Protein AF-A0A7S9REY4-F1 (afdb_monomer_lite)

Secondary structure (DSSP, 8-state):
---HHHHHHHHHHHHHHHHHHHHHHHHHHHHHHHHHTTTT--TTEEEEEEEE-TTSPEEEEEEESS---HHHHHHHHHHHHHHHHH-GGG-SSS---EEEEEEE--SS-GGGSS--SEEEEE-PPP-

Organism: NCBI:txid199

Foldseek 3Di:
DDDPPVVVVVVVVVVVVVVVVVVVVVVLQLVLLCVLCVVPPDPQWQFWFWAADPVLEIEIETEGQDPDDVVNVVSVVSSVVSSCVSCVVSVPDVDHHYDYHYDYDPPPDPVPPDDTPDTSDGDDDDD

Structure (mmCIF, N/CA/C/O backbone):
data_AF-A0A7S9REY4-F1
#
_entry.id   AF-A0A7S9REY4-F1
#
loop_
_atom_site.group_PDB
_atom_site.id
_atom_site.type_symbol
_atom_site.label_atom_id
_atom_site.label_alt_id
_atom_site.label_comp_id
_atom_site.label_asym_id
_atom_site.la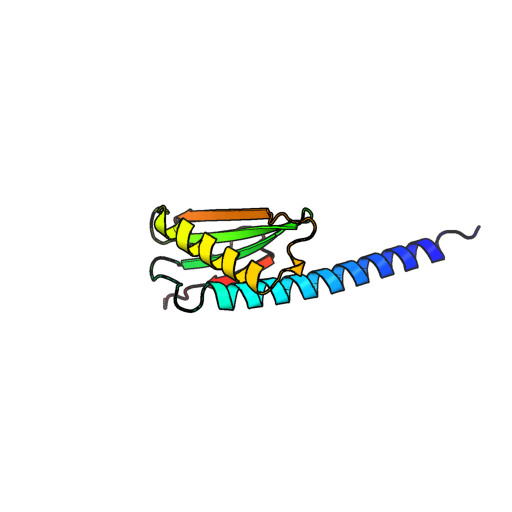bel_entity_id
_atom_site.label_seq_id
_atom_site.pdbx_PDB_ins_code
_atom_site.Cartn_x
_atom_site.Cartn_y
_atom_site.Cartn_z
_atom_site.occupancy
_atom_site.B_iso_or_equiv
_atom_site.auth_seq_id
_atom_site.auth_comp_id
_atom_site.auth_asym_id
_atom_site.auth_atom_id
_atom_site.pdbx_PDB_model_num
ATOM 1 N N . MET A 1 1 ? -7.442 2.499 -52.974 1.00 42.94 1 MET A N 1
ATOM 2 C CA . MET A 1 1 ? -8.185 2.451 -51.697 1.00 42.94 1 MET A CA 1
ATOM 3 C C . MET A 1 1 ? -7.728 1.214 -50.920 1.00 42.94 1 MET A C 1
ATOM 5 O O . MET A 1 1 ? -8.351 0.175 -51.022 1.00 42.94 1 MET A O 1
ATOM 9 N N . ILE A 1 2 ? -6.578 1.281 -50.237 1.00 47.03 2 ILE A N 1
ATOM 10 C CA . ILE A 1 2 ? -6.037 0.191 -49.401 1.00 47.03 2 ILE A CA 1
ATOM 11 C C . ILE A 1 2 ? -5.300 0.876 -48.248 1.00 47.03 2 ILE A C 1
ATOM 13 O O . ILE A 1 2 ? -4.222 1.415 -48.466 1.00 47.03 2 ILE A O 1
ATOM 17 N N . LYS A 1 3 ? -5.909 0.954 -47.060 1.00 44.69 3 LYS A N 1
ATOM 18 C CA . LYS A 1 3 ? -5.227 1.411 -45.827 1.00 44.69 3 LYS A CA 1
ATOM 19 C C . LYS A 1 3 ? -5.882 0.954 -44.512 1.00 44.69 3 LYS A C 1
ATOM 21 O O . LYS A 1 3 ? -5.252 1.082 -43.474 1.00 44.69 3 LYS A O 1
ATOM 26 N N . MET A 1 4 ? -7.090 0.378 -44.526 1.00 46.50 4 MET A N 1
ATOM 27 C CA . MET A 1 4 ? -7.780 -0.023 -43.284 1.00 46.50 4 MET A CA 1
ATOM 28 C C . MET A 1 4 ? -7.348 -1.383 -42.711 1.00 46.50 4 MET A C 1
ATOM 30 O O . MET A 1 4 ? -7.294 -1.525 -41.497 1.00 46.50 4 MET A O 1
ATOM 34 N N . VAL A 1 5 ? -6.992 -2.369 -43.543 1.00 53.56 5 VAL A N 1
ATOM 35 C CA . VAL A 1 5 ? -6.735 -3.746 -43.063 1.00 53.56 5 VAL A CA 1
ATOM 36 C C . VAL A 1 5 ? -5.452 -3.848 -42.224 1.00 53.56 5 VAL A C 1
ATOM 38 O O . VAL A 1 5 ? -5.435 -4.550 -41.220 1.00 53.56 5 VAL A O 1
ATOM 41 N N . GLY A 1 6 ? -4.399 -3.103 -42.582 1.00 52.38 6 GLY A N 1
ATOM 42 C CA . GLY A 1 6 ? -3.130 -3.101 -41.839 1.00 52.38 6 GLY A CA 1
ATOM 43 C C . GLY A 1 6 ? -3.162 -2.321 -40.520 1.00 52.38 6 GLY A C 1
ATOM 44 O O . GLY A 1 6 ? -2.371 -2.599 -39.625 1.00 52.38 6 GLY A O 1
ATOM 45 N N . LEU A 1 7 ? -4.078 -1.355 -40.378 1.00 55.84 7 LEU A N 1
ATOM 46 C CA . LEU A 1 7 ? -4.200 -0.564 -39.150 1.00 55.84 7 LEU A CA 1
ATOM 47 C C . LEU A 1 7 ? -4.885 -1.372 -38.037 1.00 55.84 7 LEU A C 1
ATOM 49 O O . LEU A 1 7 ? -4.453 -1.328 -36.889 1.00 55.84 7 LEU A O 1
ATOM 53 N N . ILE A 1 8 ? -5.913 -2.148 -38.404 1.00 60.78 8 ILE A N 1
ATOM 54 C CA . ILE A 1 8 ? -6.680 -2.989 -37.476 1.00 60.78 8 ILE A CA 1
ATOM 55 C C . ILE A 1 8 ? -5.804 -4.121 -36.930 1.00 60.78 8 ILE A C 1
ATOM 57 O O . ILE A 1 8 ? -5.811 -4.364 -35.728 1.00 60.78 8 ILE A O 1
ATOM 61 N N . SER A 1 9 ? -5.009 -4.786 -37.774 1.00 59.47 9 SER A N 1
ATOM 62 C CA . SER A 1 9 ? -4.106 -5.857 -37.331 1.00 59.47 9 SER A CA 1
ATOM 63 C C . SER A 1 9 ? -2.976 -5.344 -36.435 1.00 59.47 9 SER A C 1
ATOM 65 O O . SER A 1 9 ? -2.643 -5.999 -35.449 1.00 59.47 9 SER A O 1
ATOM 67 N N . PHE A 1 10 ? -2.431 -4.158 -36.723 1.00 56.50 10 PHE A N 1
ATOM 68 C CA . PHE A 1 10 ? -1.433 -3.521 -35.865 1.00 56.50 10 PHE A CA 1
ATOM 69 C C . PHE A 1 10 ? -2.025 -3.110 -34.512 1.00 56.50 10 PHE A C 1
ATOM 71 O O . PHE A 1 10 ? -1.442 -3.430 -33.482 1.00 56.50 10 PHE A O 1
ATOM 78 N N . GLN A 1 11 ? -3.205 -2.480 -34.488 1.00 52.66 11 GLN A N 1
ATOM 79 C CA . GLN A 1 11 ? -3.896 -2.165 -33.232 1.00 52.66 11 GLN A CA 1
ATOM 80 C C . GLN A 1 11 ? -4.190 -3.424 -32.416 1.00 52.66 11 GLN A C 1
ATOM 82 O O . GLN A 1 11 ? -3.878 -3.458 -31.234 1.00 52.66 11 GLN A O 1
ATOM 87 N N . HIS A 1 12 ? -4.709 -4.480 -33.044 1.00 53.19 12 HIS A N 1
ATOM 88 C CA . HIS A 1 12 ? -5.018 -5.733 -32.355 1.00 53.19 12 HIS A CA 1
ATOM 89 C C . HIS A 1 12 ? -3.759 -6.416 -31.792 1.00 53.19 12 HIS A C 1
ATOM 91 O O . HIS A 1 12 ? -3.786 -6.963 -30.692 1.00 53.19 12 HIS A O 1
ATOM 97 N N . PHE A 1 13 ? -2.634 -6.350 -32.510 1.00 56.75 13 PHE A N 1
ATOM 98 C CA . PHE A 1 13 ? -1.338 -6.835 -32.032 1.00 56.75 13 PHE A CA 1
ATOM 99 C C . PHE A 1 13 ? -0.820 -6.024 -30.835 1.00 56.75 13 PHE A C 1
ATOM 101 O O . PHE A 1 13 ? -0.413 -6.612 -29.837 1.00 56.75 13 PHE A O 1
ATOM 108 N N . GLN A 1 14 ? -0.902 -4.691 -30.895 1.00 51.88 14 GLN A N 1
ATOM 109 C CA . GLN A 1 14 ? -0.545 -3.804 -29.780 1.00 51.88 14 GLN A CA 1
ATOM 110 C C . GLN A 1 14 ? -1.427 -4.063 -28.549 1.00 51.88 14 GLN A C 1
ATOM 112 O O . GLN A 1 14 ? -0.918 -4.136 -27.434 1.00 51.88 14 GLN A O 1
ATOM 117 N N . THR A 1 15 ? -2.733 -4.278 -28.739 1.00 57.78 15 THR A N 1
ATOM 118 C CA . THR A 1 15 ? -3.655 -4.646 -27.656 1.00 57.78 15 THR A CA 1
ATOM 119 C C . THR A 1 15 ? -3.288 -5.995 -27.040 1.00 57.78 15 THR A C 1
ATOM 121 O O . THR A 1 15 ? -3.221 -6.102 -25.822 1.00 57.78 15 THR A O 1
ATOM 124 N N . ASN A 1 16 ? -2.998 -7.015 -27.851 1.00 47.59 16 ASN A N 1
ATOM 125 C CA . ASN A 1 16 ? -2.620 -8.335 -27.342 1.00 47.59 16 ASN A CA 1
ATOM 126 C C . ASN A 1 16 ? -1.272 -8.324 -26.606 1.00 47.59 16 ASN A C 1
ATOM 128 O O . ASN A 1 16 ? -1.141 -8.989 -25.581 1.00 47.59 16 ASN A O 1
ATOM 132 N N . LEU A 1 17 ? -0.292 -7.550 -27.087 1.00 53.47 17 LEU A N 1
ATOM 133 C CA . LEU A 1 17 ? 0.971 -7.332 -26.377 1.00 53.47 17 LEU A CA 1
ATOM 134 C C . LEU A 1 17 ? 0.750 -6.626 -25.038 1.00 53.47 17 LEU A C 1
ATOM 136 O O . LEU A 1 17 ? 1.283 -7.081 -24.030 1.00 53.47 17 LEU A O 1
ATOM 140 N N . LYS A 1 18 ? -0.074 -5.571 -25.016 1.00 57.44 18 LYS A N 1
ATOM 141 C CA . LYS A 1 18 ? -0.434 -4.853 -23.788 1.00 57.44 1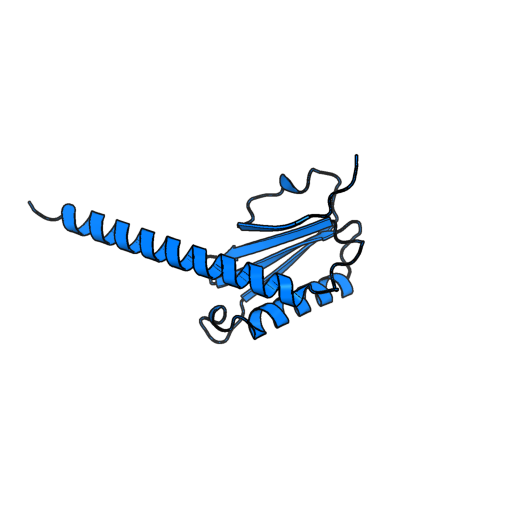8 LYS A CA 1
ATOM 142 C C . LYS A 1 18 ? -1.099 -5.789 -22.774 1.00 57.44 18 LYS A C 1
ATOM 144 O O . LYS A 1 18 ? -0.634 -5.877 -21.648 1.00 57.44 18 LYS A O 1
ATOM 149 N N . VAL A 1 19 ? -2.086 -6.581 -23.198 1.00 56.84 19 VAL A N 1
ATOM 150 C CA . VAL A 1 19 ? -2.774 -7.562 -22.335 1.00 56.84 19 VAL A CA 1
ATOM 151 C C . VAL A 1 19 ? -1.824 -8.650 -21.821 1.00 56.84 19 VAL A C 1
ATOM 153 O O . VAL A 1 19 ? -1.949 -9.096 -20.683 1.00 56.84 19 VAL A O 1
ATOM 156 N N . HIS A 1 20 ? -0.880 -9.117 -22.642 1.00 54.75 20 HIS A N 1
ATOM 157 C CA . HIS A 1 20 ? 0.097 -10.119 -22.212 1.00 54.75 20 HIS A CA 1
ATOM 158 C C . HIS A 1 20 ? 1.090 -9.550 -21.189 1.00 54.75 20 HIS A C 1
ATOM 160 O O . HIS A 1 20 ? 1.383 -10.208 -20.194 1.00 54.75 20 HIS A O 1
ATOM 166 N N . TYR A 1 21 ? 1.553 -8.318 -21.407 1.00 58.28 21 TYR A N 1
ATOM 167 C CA . TYR A 1 21 ? 2.435 -7.599 -20.490 1.00 58.28 21 TYR A CA 1
ATOM 168 C C . TYR A 1 21 ? 1.737 -7.283 -19.157 1.00 58.28 21 TYR A C 1
ATOM 170 O O . TYR A 1 21 ? 2.286 -7.560 -18.096 1.00 58.28 21 TYR A O 1
ATOM 178 N N . GLU A 1 22 ? 0.486 -6.815 -19.198 1.00 59.06 22 GLU A N 1
ATOM 179 C CA . GLU A 1 22 ? -0.350 -6.567 -18.013 1.00 59.06 22 GLU A CA 1
ATOM 180 C C . GLU A 1 22 ? -0.630 -7.845 -17.205 1.00 59.06 22 GLU A C 1
ATOM 182 O O . GLU A 1 22 ? -0.649 -7.826 -15.977 1.00 59.06 22 GLU A O 1
ATOM 187 N N . LYS A 1 23 ? -0.809 -8.995 -17.866 1.00 58.62 23 LYS A N 1
ATOM 188 C CA . LYS A 1 23 ? -0.932 -10.274 -17.149 1.00 58.62 23 LYS A CA 1
ATOM 189 C C . LYS A 1 23 ? 0.367 -10.680 -16.457 1.00 58.62 23 LYS A C 1
ATOM 191 O O . LYS A 1 23 ? 0.309 -11.292 -15.396 1.00 58.62 23 LYS A O 1
ATOM 196 N N . ASN A 1 24 ? 1.514 -10.350 -17.044 1.00 73.50 24 ASN A N 1
ATOM 197 C CA . ASN A 1 24 ? 2.818 -10.671 -16.475 1.00 73.50 24 ASN A CA 1
ATOM 198 C C . ASN A 1 24 ? 3.127 -9.776 -15.261 1.00 73.50 24 ASN A C 1
ATOM 200 O O . ASN A 1 24 ? 3.436 -10.289 -14.187 1.00 73.50 24 ASN A O 1
ATOM 204 N N . ILE A 1 25 ? 2.898 -8.460 -15.382 1.00 75.62 25 ILE A N 1
ATOM 205 C CA . ILE A 1 25 ? 3.123 -7.502 -14.289 1.00 75.62 25 ILE A CA 1
ATOM 206 C C . ILE A 1 25 ? 2.253 -7.815 -13.070 1.00 75.62 25 ILE A C 1
ATOM 208 O O . ILE A 1 25 ? 2.738 -7.798 -11.945 1.00 75.62 25 ILE A O 1
ATOM 212 N N . TYR A 1 26 ? 0.989 -8.190 -13.288 1.00 78.25 26 TYR A N 1
ATOM 213 C CA . TYR A 1 26 ? 0.080 -8.572 -12.211 1.00 78.25 26 TYR A CA 1
ATOM 214 C C . TYR A 1 26 ? 0.607 -9.771 -11.413 1.00 78.25 26 TYR A C 1
ATOM 216 O O . TYR A 1 26 ? 0.636 -9.737 -10.184 1.00 78.25 26 TYR A O 1
ATOM 224 N N . SER A 1 27 ? 1.035 -10.835 -12.099 1.00 79.75 27 SER A N 1
ATOM 225 C CA . SER A 1 27 ? 1.543 -12.036 -11.433 1.00 79.75 27 SER A CA 1
ATOM 226 C C . SER A 1 27 ? 2.840 -11.769 -10.670 1.00 79.75 27 SER A C 1
ATOM 228 O O . SER A 1 27 ? 3.009 -12.301 -9.574 1.00 79.75 27 SER A O 1
ATOM 230 N N . ILE A 1 28 ? 3.716 -10.924 -11.219 1.00 80.12 28 ILE A N 1
ATOM 231 C CA . ILE A 1 28 ? 4.952 -10.478 -10.567 1.00 80.12 28 ILE A CA 1
ATOM 232 C C . ILE A 1 28 ? 4.630 -9.692 -9.289 1.00 80.12 28 ILE A C 1
ATOM 234 O O . ILE A 1 28 ? 5.130 -10.033 -8.217 1.00 80.12 28 ILE A O 1
ATOM 238 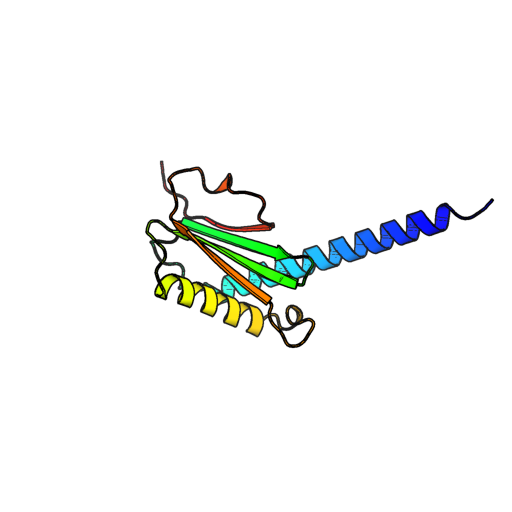N N . LEU A 1 29 ? 3.742 -8.696 -9.382 1.00 81.31 29 LEU A N 1
ATOM 239 C CA . LEU A 1 29 ? 3.313 -7.882 -8.242 1.00 81.31 29 LEU A CA 1
ATOM 240 C C . LEU A 1 29 ? 2.687 -8.742 -7.148 1.00 81.31 29 LEU A C 1
ATOM 242 O O . LEU A 1 29 ? 3.079 -8.652 -5.987 1.00 81.31 29 LEU A O 1
ATOM 246 N N . LEU A 1 30 ? 1.758 -9.624 -7.519 1.00 84.19 30 LEU A N 1
ATOM 247 C CA . LEU A 1 30 ? 1.103 -10.504 -6.564 1.00 84.19 30 LEU A CA 1
ATOM 248 C C . LEU A 1 30 ? 2.117 -11.414 -5.860 1.00 84.19 30 LEU A C 1
ATOM 250 O O . LEU A 1 30 ? 2.064 -11.544 -4.640 1.00 84.19 30 LEU A O 1
ATOM 254 N N . PHE A 1 31 ? 3.045 -12.028 -6.599 1.00 82.75 31 PHE A N 1
ATOM 255 C CA . PHE A 1 31 ? 4.079 -12.883 -6.015 1.00 82.75 31 PHE A CA 1
ATOM 256 C C . PHE A 1 31 ? 4.998 -12.109 -5.062 1.00 82.75 31 PHE A C 1
ATOM 258 O O . PHE A 1 31 ? 5.205 -12.546 -3.931 1.00 82.75 31 PHE A O 1
ATOM 265 N N . GLY A 1 32 ? 5.504 -10.945 -5.472 1.00 83.19 32 GLY A N 1
ATOM 266 C CA . GLY A 1 32 ? 6.389 -10.150 -4.624 1.00 83.19 32 GLY A CA 1
ATOM 267 C C . GLY A 1 32 ? 5.699 -9.606 -3.374 1.00 83.19 32 GLY A C 1
ATOM 268 O O . GLY A 1 32 ? 6.305 -9.605 -2.308 1.00 83.19 32 GLY A O 1
ATOM 269 N N . LEU A 1 33 ? 4.408 -9.263 -3.445 1.00 86.50 33 LEU A N 1
ATOM 270 C CA . LEU A 1 33 ? 3.629 -8.897 -2.256 1.00 86.50 33 LEU A CA 1
ATOM 271 C C . LEU A 1 33 ? 3.464 -10.072 -1.279 1.00 86.50 33 LEU A C 1
ATOM 273 O O . LEU A 1 33 ? 3.536 -9.860 -0.070 1.00 86.50 33 LEU A O 1
ATOM 277 N N . HIS A 1 34 ? 3.310 -11.313 -1.763 1.00 86.19 34 HIS A N 1
ATOM 278 C CA . HIS A 1 34 ? 3.305 -12.490 -0.881 1.00 86.19 34 HIS A CA 1
ATOM 279 C C . HIS A 1 34 ? 4.634 -12.660 -0.138 1.00 86.19 34 HIS A C 1
ATOM 281 O O . HIS A 1 34 ? 4.623 -13.061 1.024 1.00 86.19 34 HIS A O 1
ATOM 287 N N . VAL A 1 35 ? 5.760 -12.360 -0.793 1.00 83.06 35 VAL A N 1
ATOM 288 C CA . VAL A 1 35 ? 7.089 -12.392 -0.165 1.00 83.06 35 VAL A CA 1
ATOM 289 C C . VAL A 1 35 ? 7.231 -11.251 0.844 1.00 83.06 35 VAL A C 1
ATOM 291 O O . VAL A 1 35 ? 7.578 -11.502 1.994 1.00 83.06 35 VAL A O 1
ATOM 294 N N . GLY A 1 36 ? 6.899 -10.020 0.448 1.00 83.50 36 GLY A N 1
ATOM 295 C CA . GLY A 1 36 ? 7.075 -8.826 1.277 1.00 83.50 36 GLY A CA 1
ATOM 296 C C . GLY A 1 36 ? 6.189 -8.772 2.523 1.00 83.50 36 GLY A C 1
ATOM 297 O O . GLY A 1 36 ? 6.571 -8.168 3.518 1.00 83.50 36 GLY A O 1
ATOM 298 N N . PHE A 1 37 ? 5.029 -9.431 2.502 1.00 86.62 37 PHE A N 1
ATOM 299 C CA . PHE A 1 37 ? 4.120 -9.513 3.651 1.00 86.62 37 PHE A CA 1
ATOM 300 C C . PHE A 1 37 ? 4.186 -10.849 4.407 1.00 86.62 37 PHE A C 1
ATOM 302 O O . PHE A 1 37 ? 3.335 -11.113 5.265 1.00 86.62 37 PHE A O 1
ATOM 309 N N . LEU A 1 38 ? 5.164 -11.711 4.113 1.00 80.00 38 LEU A N 1
ATOM 310 C CA . LEU A 1 38 ? 5.273 -13.031 4.730 1.00 80.00 38 LEU A CA 1
ATOM 311 C C . LEU A 1 38 ? 5.529 -12.919 6.247 1.00 80.00 38 LEU A C 1
ATOM 313 O O . LEU A 1 38 ? 6.655 -12.733 6.689 1.00 80.00 38 LEU A O 1
ATOM 317 N N . GLY A 1 39 ? 4.467 -13.062 7.047 1.00 68.38 39 GLY A N 1
ATOM 318 C CA . GLY A 1 39 ? 4.518 -12.974 8.514 1.00 68.38 39 GLY A CA 1
ATOM 319 C C . GLY A 1 39 ? 4.279 -11.577 9.102 1.00 68.38 39 GLY A C 1
ATOM 320 O O . GLY A 1 39 ? 4.174 -11.459 10.318 1.00 68.38 39 GLY A O 1
ATOM 321 N N . GLU A 1 40 ? 4.113 -10.551 8.263 1.00 74.75 40 GLU A N 1
ATOM 322 C CA . GLU A 1 40 ? 4.080 -9.137 8.683 1.00 74.75 40 GLU A CA 1
ATOM 323 C C . GLU A 1 40 ? 2.680 -8.491 8.613 1.00 74.75 40 GLU A C 1
ATOM 325 O O . GLU A 1 40 ? 2.505 -7.314 8.934 1.00 74.75 40 GLU A O 1
ATOM 330 N N . ILE A 1 41 ? 1.636 -9.241 8.226 1.00 84.12 41 ILE A N 1
ATOM 331 C CA . ILE A 1 41 ? 0.260 -8.713 8.230 1.00 84.12 41 ILE A CA 1
ATOM 332 C C . ILE A 1 41 ? -0.254 -8.639 9.670 1.00 84.12 41 ILE A C 1
ATOM 334 O O . ILE A 1 41 ? -0.727 -9.620 10.250 1.00 84.12 41 ILE A O 1
ATOM 338 N N . ARG A 1 42 ? -0.162 -7.443 10.249 1.00 86.12 42 ARG A N 1
ATOM 339 C CA . ARG A 1 42 ? -0.592 -7.159 11.617 1.00 86.12 42 ARG A CA 1
ATOM 340 C C . ARG A 1 42 ? -2.108 -7.255 11.806 1.00 86.12 42 ARG A C 1
ATOM 342 O O . ARG A 1 42 ? -2.870 -6.945 10.887 1.00 86.12 42 ARG A O 1
ATOM 349 N N . PRO A 1 43 ? -2.573 -7.560 13.035 1.00 88.44 43 PRO A N 1
ATOM 350 C CA . PRO A 1 43 ? -3.995 -7.650 13.339 1.00 88.44 43 PRO A CA 1
ATOM 351 C C . PRO A 1 43 ? -4.797 -6.380 13.080 1.00 88.44 43 PRO A C 1
ATOM 353 O O . PRO A 1 43 ? -5.998 -6.501 12.952 1.00 88.44 43 PRO A O 1
ATOM 356 N N . ASN A 1 44 ? -4.202 -5.184 13.022 1.00 90.31 44 ASN A N 1
ATOM 357 C CA . ASN A 1 44 ? -4.921 -3.939 12.720 1.00 90.31 44 ASN A CA 1
ATOM 358 C C . ASN A 1 44 ? -5.183 -3.738 11.218 1.00 90.31 44 ASN A C 1
ATOM 360 O O . ASN A 1 44 ? -5.936 -2.835 10.860 1.00 90.31 44 ASN A O 1
ATOM 364 N N . ILE A 1 45 ? -4.580 -4.541 10.337 1.00 90.81 45 ILE A N 1
ATOM 365 C CA . ILE A 1 45 ? -4.776 -4.447 8.890 1.00 90.81 45 ILE A CA 1
ATOM 366 C C . ILE A 1 45 ? -6.054 -5.206 8.512 1.00 90.81 45 ILE A C 1
ATOM 368 O O . ILE A 1 45 ? -6.172 -6.413 8.713 1.00 90.81 45 ILE A O 1
ATOM 372 N N . ARG A 1 46 ? -7.027 -4.496 7.935 1.00 90.12 46 ARG A N 1
ATOM 373 C CA . ARG A 1 46 ? -8.278 -5.069 7.409 1.00 90.12 46 ARG A CA 1
ATOM 374 C C . ARG A 1 46 ? -8.184 -5.479 5.954 1.00 90.12 46 ARG A C 1
ATOM 376 O O . ARG A 1 46 ? -8.899 -6.380 5.523 1.00 90.12 46 ARG A O 1
ATOM 383 N N . GLY A 1 47 ? -7.344 -4.808 5.185 1.00 89.88 47 GLY A N 1
ATOM 384 C CA . GLY A 1 47 ? -7.141 -5.169 3.798 1.00 89.88 47 GLY A CA 1
ATOM 385 C C . GLY A 1 47 ? -5.974 -4.439 3.178 1.00 89.88 47 GLY A C 1
ATOM 386 O O . GLY A 1 47 ? -5.598 -3.349 3.612 1.00 89.88 47 GLY A O 1
ATOM 387 N N . ILE A 1 48 ? -5.428 -5.078 2.156 1.00 90.75 48 ILE A N 1
ATOM 388 C CA . ILE A 1 48 ? -4.344 -4.567 1.339 1.00 90.75 48 ILE A CA 1
ATOM 389 C C . ILE A 1 48 ? -4.777 -4.735 -0.112 1.00 90.75 48 ILE A C 1
ATOM 391 O O . ILE A 1 48 ? -5.133 -5.839 -0.536 1.00 90.75 48 ILE A O 1
ATOM 395 N N . ALA A 1 49 ? -4.754 -3.644 -0.861 1.00 88.94 49 ALA A N 1
ATOM 396 C CA . ALA A 1 49 ? -4.990 -3.642 -2.298 1.00 88.94 49 ALA A CA 1
ATOM 397 C C . ALA A 1 49 ? -3.782 -3.043 -3.011 1.00 88.94 49 ALA A C 1
ATOM 399 O O . ALA A 1 49 ? -2.998 -2.309 -2.404 1.00 88.94 49 ALA A O 1
ATOM 400 N N . PHE A 1 50 ? -3.641 -3.346 -4.294 1.00 87.38 50 PHE A N 1
ATOM 401 C CA . PHE A 1 50 ? -2.545 -2.827 -5.098 1.00 87.38 50 PHE A CA 1
ATOM 402 C C . PHE A 1 50 ? -3.013 -2.403 -6.487 1.00 87.38 50 PHE A C 1
ATOM 404 O O . PHE A 1 50 ? -4.056 -2.844 -6.980 1.00 87.38 50 PHE A O 1
ATOM 411 N N . ASP A 1 51 ? -2.232 -1.517 -7.095 1.00 86.81 51 ASP A N 1
ATOM 412 C CA . ASP A 1 51 ? -2.426 -1.055 -8.465 1.00 86.81 51 ASP A CA 1
ATOM 413 C C . ASP A 1 51 ? -1.081 -0.774 -9.148 1.00 86.81 51 ASP A C 1
ATOM 415 O O . ASP A 1 51 ? -0.067 -0.549 -8.480 1.00 86.81 51 ASP A O 1
ATOM 419 N N . TYR A 1 52 ? -1.080 -0.788 -10.479 1.00 83.19 52 TYR A N 1
ATOM 420 C CA . TYR A 1 52 ? 0.079 -0.468 -11.305 1.00 83.19 52 TYR A CA 1
ATOM 421 C C . TYR A 1 52 ? -0.291 0.603 -12.328 1.00 83.19 52 TYR A C 1
ATOM 423 O O . TYR A 1 52 ? -1.030 0.355 -13.282 1.00 83.19 52 TYR A O 1
ATOM 431 N N . GLY A 1 53 ? 0.219 1.813 -12.110 1.00 81.69 53 GLY A N 1
ATOM 432 C CA . GLY A 1 53 ? -0.039 2.949 -12.983 1.00 81.69 53 GLY A CA 1
ATOM 433 C C . GLY A 1 53 ? 0.649 2.809 -14.337 1.00 81.69 53 GLY A C 1
ATOM 434 O O . GLY A 1 53 ? 1.750 2.272 -14.439 1.00 81.69 53 GLY A O 1
ATOM 435 N N . ASP A 1 54 ? 0.045 3.397 -15.372 1.00 78.19 54 ASP A N 1
ATOM 436 C CA . ASP A 1 54 ? 0.622 3.469 -16.726 1.00 78.19 54 ASP A CA 1
ATOM 437 C C . ASP A 1 54 ? 2.022 4.124 -16.753 1.00 78.19 54 ASP A C 1
ATOM 439 O O . ASP A 1 54 ? 2.791 3.931 -17.694 1.00 78.19 54 ASP A O 1
ATOM 443 N N . ASP A 1 55 ? 2.363 4.919 -15.734 1.00 79.12 55 ASP A N 1
ATOM 444 C CA . ASP A 1 55 ? 3.661 5.578 -15.595 1.00 79.12 55 ASP A CA 1
ATOM 445 C C . ASP A 1 55 ? 4.718 4.729 -14.861 1.00 79.12 55 ASP A C 1
ATOM 447 O O . ASP A 1 55 ? 5.823 5.222 -14.601 1.00 79.12 55 ASP A O 1
ATOM 451 N N . GLY A 1 56 ? 4.373 3.482 -14.529 1.00 77.62 56 GLY A N 1
ATOM 452 C CA . GLY A 1 56 ? 5.202 2.521 -13.813 1.00 77.62 56 GLY A CA 1
ATOM 453 C C . GLY A 1 56 ? 5.104 2.599 -12.289 1.00 77.62 56 GLY A C 1
ATOM 454 O O . GLY A 1 56 ? 5.874 1.922 -11.614 1.00 77.62 56 GLY A O 1
ATOM 455 N N . THR A 1 57 ? 4.207 3.421 -11.731 1.00 85.69 57 THR A N 1
ATOM 456 C CA . THR A 1 57 ? 4.042 3.535 -10.274 1.00 85.69 57 THR A CA 1
ATOM 457 C C . THR A 1 57 ? 3.326 2.321 -9.689 1.00 85.69 57 THR A C 1
ATOM 459 O O . THR A 1 57 ? 2.197 2.022 -10.076 1.00 85.69 57 THR A O 1
ATOM 462 N N . VAL A 1 58 ? 3.941 1.670 -8.702 1.00 86.75 58 VAL A N 1
ATOM 463 C CA . VAL A 1 58 ? 3.292 0.671 -7.846 1.00 86.75 58 VAL A CA 1
ATOM 464 C C . VAL A 1 58 ? 2.564 1.392 -6.714 1.00 86.75 58 VAL A C 1
ATOM 466 O O . VAL A 1 58 ? 3.174 2.088 -5.897 1.00 86.75 58 VAL A O 1
ATOM 469 N N . TYR A 1 59 ? 1.248 1.224 -6.648 1.00 89.19 59 TYR A N 1
ATOM 470 C CA . TYR A 1 59 ? 0.430 1.747 -5.561 1.00 89.19 59 TYR A CA 1
ATOM 471 C C . TYR A 1 59 ? 0.094 0.626 -4.587 1.00 89.19 59 TYR A C 1
ATOM 473 O O . TYR A 1 59 ? -0.381 -0.432 -4.997 1.00 89.19 59 TYR A O 1
ATOM 481 N N . LEU A 1 60 ? 0.283 0.885 -3.295 1.00 91.12 60 LEU A N 1
ATOM 482 C CA . LEU A 1 60 ? -0.088 -0.032 -2.228 1.00 91.12 60 LEU A CA 1
ATOM 483 C C . LEU A 1 60 ? -1.041 0.670 -1.262 1.00 91.12 60 LEU A C 1
ATOM 485 O O . LEU A 1 60 ? -0.731 1.719 -0.693 1.00 91.12 60 LEU A O 1
ATOM 489 N N . TYR A 1 61 ? -2.223 0.090 -1.095 1.00 90.88 61 TYR A N 1
ATOM 490 C CA . TYR A 1 61 ? -3.303 0.644 -0.292 1.00 90.88 61 TYR A CA 1
ATOM 491 C C . TYR A 1 61 ? -3.494 -0.206 0.953 1.00 90.88 61 TYR A C 1
ATOM 493 O O . TYR A 1 61 ? -3.757 -1.401 0.842 1.00 90.88 61 TYR A O 1
ATOM 501 N N . GLY A 1 62 ? -3.403 0.411 2.128 1.00 91.75 62 GLY A N 1
ATOM 502 C CA . GLY A 1 62 ? -3.654 -0.238 3.410 1.00 91.75 62 GLY A CA 1
ATOM 503 C C . GLY A 1 62 ? -4.909 0.305 4.075 1.00 91.75 62 GLY A C 1
ATOM 504 O O . GLY A 1 62 ? -5.066 1.515 4.234 1.00 91.75 62 GLY A O 1
ATOM 505 N N . TYR A 1 63 ? -5.795 -0.591 4.498 1.00 91.44 63 TYR A N 1
ATOM 506 C CA . TYR A 1 63 ? -6.995 -0.254 5.261 1.00 91.44 63 TYR A CA 1
ATOM 507 C C . TYR A 1 63 ? -6.839 -0.746 6.690 1.00 91.44 63 TYR A C 1
ATOM 509 O O . TYR A 1 63 ? -6.727 -1.952 6.907 1.00 91.44 63 TYR A O 1
ATOM 517 N N . LEU A 1 64 ? -6.841 0.171 7.653 1.00 93.06 64 LEU A N 1
ATOM 518 C CA . LEU A 1 64 ? -6.469 -0.118 9.040 1.00 93.06 64 LEU A CA 1
ATOM 519 C C . LEU A 1 64 ? -7.640 0.093 10.004 1.00 93.06 64 LEU A C 1
ATOM 521 O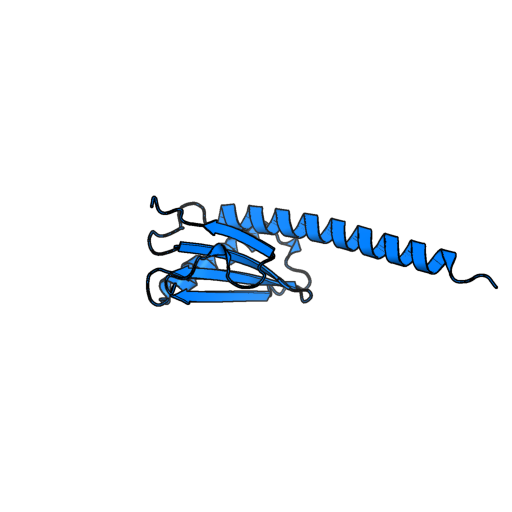 O . LEU A 1 64 ? -8.465 0.971 9.793 1.00 93.06 64 LEU A O 1
ATOM 525 N N . ASP A 1 65 ? -7.704 -0.665 11.095 1.00 91.50 65 ASP A N 1
ATOM 526 C CA . ASP A 1 65 ? -8.669 -0.441 12.184 1.00 91.50 65 ASP A CA 1
ATOM 527 C C . ASP A 1 65 ? -8.507 0.940 12.846 1.00 91.50 65 ASP A C 1
ATOM 529 O O . ASP A 1 65 ? -9.480 1.567 13.272 1.00 91.50 65 ASP A O 1
ATOM 533 N N . ASN A 1 66 ? -7.266 1.422 12.905 1.00 92.94 66 ASN A N 1
ATOM 534 C CA . ASN A 1 66 ? -6.872 2.632 13.616 1.00 92.94 66 ASN A CA 1
ATOM 535 C C . ASN A 1 66 ? -6.348 3.701 12.648 1.00 92.94 66 ASN A C 1
ATOM 537 O O . ASN A 1 66 ? -6.249 3.474 11.442 1.00 92.94 66 ASN A O 1
ATOM 541 N N . GLU A 1 67 ? -6.034 4.884 13.181 1.00 95.44 67 GLU A N 1
ATOM 542 C CA . GLU A 1 67 ? -5.288 5.880 12.405 1.00 95.44 67 GLU A CA 1
ATOM 543 C C . GLU A 1 67 ? -3.915 5.306 12.021 1.00 95.44 67 GLU A C 1
ATOM 545 O O . GLU A 1 67 ? -3.289 4.677 12.880 1.00 95.44 67 GLU A O 1
ATOM 550 N N . PRO A 1 68 ? -3.449 5.503 10.773 1.00 95.44 68 PRO A N 1
ATOM 551 C CA . PRO A 1 68 ? -2.126 5.057 10.360 1.00 95.44 68 PRO A CA 1
ATOM 552 C C . PRO A 1 68 ? -1.020 5.651 11.228 1.00 95.44 68 PRO A C 1
ATOM 554 O O . PRO A 1 68 ? -1.025 6.845 11.533 1.00 95.44 68 PRO A O 1
ATOM 557 N N . THR A 1 69 ? -0.058 4.811 11.580 1.00 95.75 69 THR A N 1
ATOM 558 C CA . THR A 1 69 ? 1.161 5.181 12.300 1.00 95.75 69 THR A CA 1
ATOM 559 C C . THR A 1 69 ? 2.374 5.090 11.380 1.00 95.75 69 THR A C 1
ATOM 561 O O . THR A 1 69 ? 2.316 4.430 10.343 1.00 95.75 69 THR A O 1
ATOM 564 N N . ASP A 1 70 ? 3.488 5.717 11.762 1.00 95.44 70 ASP A N 1
ATOM 565 C CA . ASP A 1 70 ? 4.755 5.606 11.022 1.00 95.44 70 ASP A CA 1
ATOM 566 C C . ASP A 1 70 ? 5.203 4.141 10.889 1.00 95.44 70 ASP A C 1
ATOM 568 O O . ASP A 1 70 ? 5.663 3.718 9.834 1.00 95.44 70 ASP A O 1
ATOM 572 N N . GLU A 1 71 ? 4.950 3.330 11.918 1.00 92.75 71 GLU A N 1
ATOM 573 C CA . GLU A 1 71 ? 5.258 1.901 11.904 1.00 92.75 71 GLU A CA 1
ATOM 574 C C . GLU A 1 71 ? 4.418 1.133 10.867 1.00 92.75 71 GLU A C 1
ATOM 576 O O . GLU A 1 71 ? 4.911 0.198 10.241 1.00 92.75 71 GLU A O 1
ATOM 581 N N . ASP A 1 72 ? 3.165 1.543 10.627 1.00 93.56 72 ASP A N 1
ATOM 582 C CA . ASP A 1 72 ? 2.364 0.966 9.544 1.00 93.56 72 ASP A CA 1
ATOM 583 C C . ASP A 1 72 ? 2.961 1.319 8.170 1.00 93.56 72 ASP A C 1
ATOM 585 O O . ASP A 1 72 ? 2.964 0.482 7.269 1.00 93.56 72 ASP A O 1
ATOM 589 N N . TYR A 1 73 ? 3.499 2.531 7.995 1.00 94.31 73 TYR A N 1
ATOM 590 C CA . TYR A 1 73 ? 4.188 2.907 6.754 1.00 94.31 73 TYR A CA 1
ATOM 591 C C . TYR A 1 73 ? 5.482 2.113 6.553 1.00 94.31 73 TYR A C 1
ATOM 593 O O . TYR A 1 73 ? 5.746 1.680 5.429 1.00 94.31 73 TYR A O 1
ATOM 601 N N . ASP A 1 74 ? 6.245 1.866 7.618 1.00 92.25 74 ASP A N 1
ATOM 602 C CA . ASP A 1 74 ? 7.491 1.096 7.561 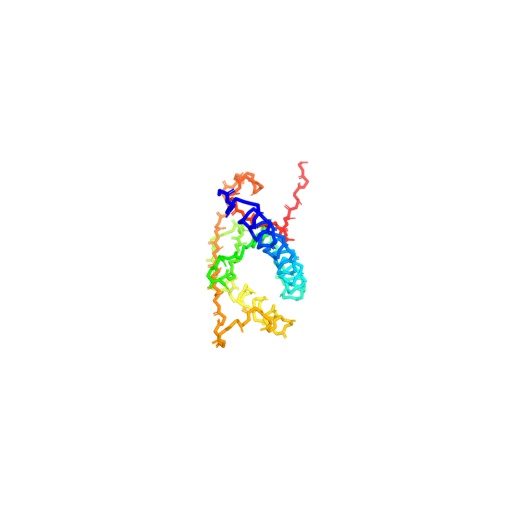1.00 92.25 74 ASP A CA 1
ATOM 603 C C . ASP A 1 74 ? 7.256 -0.342 7.075 1.00 92.25 74 ASP A C 1
ATOM 605 O O . ASP A 1 74 ? 7.999 -0.835 6.227 1.00 92.25 74 ASP A O 1
ATOM 609 N N . ILE A 1 75 ? 6.182 -0.997 7.527 1.00 90.50 75 ILE A N 1
ATOM 610 C CA . ILE A 1 75 ? 5.811 -2.351 7.075 1.00 90.50 75 ILE A CA 1
ATOM 611 C C . ILE A 1 75 ? 5.518 -2.369 5.573 1.00 90.50 75 ILE A C 1
ATOM 613 O O . ILE A 1 75 ? 5.986 -3.244 4.847 1.00 90.50 75 ILE A O 1
ATOM 617 N N . PHE A 1 76 ? 4.733 -1.402 5.094 1.00 92.62 76 PHE A N 1
ATOM 618 C CA . PHE A 1 76 ? 4.363 -1.324 3.680 1.00 92.62 76 PHE A CA 1
ATOM 619 C C . PHE A 1 76 ? 5.578 -0.983 2.805 1.00 92.62 76 PHE A C 1
ATOM 621 O O . PHE A 1 76 ? 5.717 -1.526 1.711 1.00 92.62 76 PHE A O 1
ATOM 628 N N . SER A 1 77 ? 6.475 -0.129 3.302 1.00 91.38 77 SER A N 1
ATOM 629 C CA . SER A 1 77 ? 7.745 0.213 2.651 1.00 91.38 77 SER A CA 1
ATOM 630 C C . SER A 1 77 ? 8.686 -0.991 2.564 1.00 91.38 77 SER A C 1
ATOM 632 O O . SER A 1 77 ? 9.271 -1.269 1.513 1.00 91.38 77 SER A O 1
ATOM 634 N N . TYR A 1 78 ? 8.770 -1.777 3.640 1.00 88.25 78 TYR A N 1
ATOM 635 C CA . TYR A 1 78 ? 9.522 -3.026 3.650 1.00 88.25 78 TYR A CA 1
ATOM 636 C C . TYR A 1 78 ? 8.968 -4.023 2.625 1.00 88.25 78 TYR A C 1
ATOM 638 O O . TYR A 1 78 ? 9.725 -4.560 1.815 1.00 88.25 78 TYR A O 1
ATOM 646 N N . ALA A 1 79 ? 7.644 -4.197 2.575 1.00 88.12 79 ALA A N 1
ATOM 647 C CA . ALA A 1 79 ? 7.010 -5.087 1.607 1.00 88.12 79 ALA A CA 1
ATOM 648 C C . ALA A 1 79 ? 7.291 -4.682 0.147 1.00 88.12 79 ALA A C 1
ATOM 650 O O . ALA A 1 79 ? 7.496 -5.549 -0.703 1.00 88.12 79 ALA A O 1
ATOM 651 N N . LEU A 1 80 ? 7.340 -3.379 -0.151 1.00 87.50 80 LEU A N 1
ATOM 652 C CA . LEU A 1 80 ? 7.719 -2.877 -1.475 1.00 87.50 80 LEU A CA 1
ATOM 653 C C . LEU A 1 80 ? 9.203 -3.100 -1.778 1.00 87.50 80 LEU A C 1
ATOM 655 O O . LEU A 1 80 ? 9.547 -3.520 -2.881 1.00 87.50 80 LEU A O 1
ATOM 659 N N . THR A 1 81 ? 10.079 -2.895 -0.795 1.00 87.00 81 THR A N 1
ATOM 660 C CA . THR A 1 81 ? 11.514 -3.186 -0.936 1.00 87.00 81 THR A CA 1
ATOM 661 C C . THR A 1 81 ? 11.745 -4.657 -1.301 1.00 87.00 81 THR A C 1
ATOM 663 O O . THR A 1 81 ? 12.517 -4.955 -2.214 1.00 87.00 81 THR A O 1
ATOM 666 N N . GLU A 1 82 ? 11.036 -5.579 -0.646 1.00 83.69 82 GLU A N 1
ATOM 667 C CA . GLU A 1 82 ? 11.091 -7.013 -0.955 1.00 83.69 82 GLU A CA 1
ATOM 668 C C . GLU A 1 82 ? 10.478 -7.348 -2.322 1.00 83.69 82 GLU A C 1
ATOM 670 O O . GLU A 1 82 ? 11.040 -8.136 -3.081 1.00 83.69 82 GLU A O 1
ATOM 675 N N . LEU A 1 83 ? 9.365 -6.710 -2.696 1.00 84.12 83 LEU A N 1
ATOM 676 C CA . LEU A 1 83 ? 8.787 -6.839 -4.036 1.00 84.12 83 LEU A CA 1
ATOM 677 C C . LEU A 1 83 ? 9.816 -6.489 -5.123 1.00 84.12 83 LEU A C 1
ATOM 679 O O . LEU A 1 83 ? 9.963 -7.229 -6.099 1.00 84.12 83 LEU A O 1
ATOM 683 N N . TYR A 1 84 ? 10.534 -5.380 -4.958 1.00 81.75 84 TYR A N 1
ATOM 684 C CA . TYR A 1 84 ? 11.534 -4.936 -5.924 1.00 81.75 84 TYR A CA 1
ATOM 685 C C . TYR A 1 84 ? 12.790 -5.807 -5.938 1.00 81.75 84 TYR A C 1
ATOM 687 O O . TYR A 1 84 ? 13.398 -5.971 -6.995 1.00 81.75 84 TYR A O 1
ATOM 695 N N . SER A 1 85 ? 13.147 -6.427 -4.809 1.00 81.44 85 SER A N 1
ATOM 696 C CA . SER A 1 85 ? 14.274 -7.365 -4.743 1.00 81.44 85 SER A CA 1
ATOM 697 C C . SER A 1 85 ? 14.043 -8.603 -5.623 1.00 81.44 85 SER A C 1
ATOM 699 O O . SER A 1 85 ? 14.972 -9.083 -6.277 1.00 81.44 85 SER A O 1
ATOM 701 N N . VAL A 1 86 ? 12.793 -9.079 -5.703 1.00 78.06 86 VAL A N 1
ATOM 702 C CA . VAL A 1 86 ? 12.402 -10.246 -6.515 1.00 78.06 86 VAL A CA 1
ATOM 703 C C . VAL A 1 86 ? 11.896 -9.882 -7.912 1.00 78.06 86 VAL A C 1
ATOM 705 O O . VAL A 1 86 ? 11.768 -10.764 -8.760 1.00 78.06 86 VAL A O 1
ATOM 708 N N . SER A 1 87 ? 11.634 -8.596 -8.162 1.00 76.12 87 SER A N 1
ATOM 709 C CA . SER A 1 87 ? 11.027 -8.095 -9.401 1.00 76.12 87 SER A CA 1
ATOM 710 C C . SER A 1 87 ? 11.779 -6.886 -9.976 1.00 76.12 87 SER A C 1
ATOM 712 O O . SER A 1 87 ? 11.180 -5.824 -10.165 1.00 76.12 87 SER A O 1
ATOM 714 N N . PRO A 1 88 ? 13.076 -7.016 -10.313 1.00 73.31 88 PRO A N 1
ATOM 715 C CA . PRO A 1 88 ? 13.853 -5.915 -10.887 1.00 73.31 88 PRO A CA 1
ATOM 716 C C . PRO A 1 88 ? 13.291 -5.426 -12.231 1.00 73.31 88 PRO A C 1
ATOM 718 O O . PRO A 1 88 ? 13.594 -4.325 -12.663 1.00 73.31 88 PRO A O 1
ATOM 721 N N . GLU A 1 89 ? 12.431 -6.208 -12.889 1.00 72.25 89 GLU A N 1
ATOM 722 C CA . GLU A 1 89 ? 11.711 -5.804 -14.105 1.00 72.25 89 GLU A CA 1
ATOM 723 C C . GLU A 1 89 ? 10.731 -4.638 -13.876 1.00 72.25 89 GLU A C 1
ATOM 725 O O . GLU A 1 89 ? 10.374 -3.938 -14.822 1.00 72.25 89 GLU A O 1
ATOM 730 N N . LEU A 1 90 ? 10.321 -4.398 -12.624 1.00 73.12 90 LEU A N 1
ATOM 731 C CA . LEU A 1 90 ? 9.544 -3.215 -12.239 1.00 73.12 90 LEU A CA 1
ATOM 732 C C . LEU A 1 90 ? 10.390 -1.935 -12.279 1.00 73.12 90 LEU A C 1
ATOM 734 O O . LEU A 1 90 ? 9.840 -0.833 -12.318 1.00 73.12 90 LEU A O 1
ATOM 738 N N . ASP A 1 91 ? 11.717 -2.073 -12.313 1.00 71.12 91 ASP A N 1
ATOM 739 C CA . ASP A 1 91 ? 12.663 -0.975 -12.418 1.00 71.12 91 ASP A CA 1
ATOM 740 C C . ASP A 1 91 ? 12.937 -0.594 -13.881 1.00 71.12 91 ASP A C 1
ATOM 742 O O . ASP A 1 91 ? 14.006 -0.843 -14.442 1.00 71.12 91 ASP A O 1
ATOM 746 N N . ALA A 1 92 ? 11.957 0.027 -14.537 1.00 59.50 92 ALA A N 1
ATOM 747 C CA . ALA A 1 92 ? 12.090 0.362 -15.955 1.00 59.50 92 ALA A CA 1
ATOM 748 C C . ALA A 1 92 ? 13.192 1.408 -16.247 1.00 59.50 92 ALA A C 1
ATOM 750 O O . ALA A 1 92 ? 13.608 1.533 -17.397 1.00 59.50 92 ALA A O 1
ATOM 751 N N . ASN A 1 93 ? 13.649 2.182 -15.247 1.00 61.38 93 ASN A N 1
ATOM 752 C CA . ASN A 1 93 ? 14.547 3.333 -15.445 1.00 61.38 93 ASN A CA 1
ATOM 753 C C . ASN A 1 93 ? 15.584 3.561 -14.320 1.00 61.38 93 ASN A C 1
ATOM 755 O O . ASN A 1 93 ? 16.117 4.667 -14.201 1.00 61.38 93 ASN A O 1
ATOM 759 N N . GLY A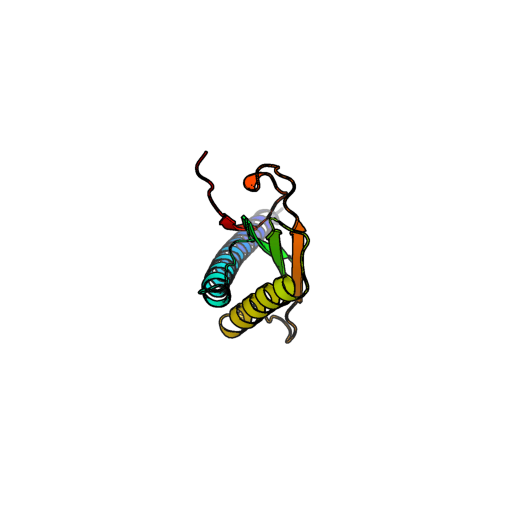 1 94 ? 15.879 2.567 -13.480 1.00 62.84 94 GLY A N 1
ATOM 760 C CA . GLY A 1 94 ? 16.742 2.746 -12.301 1.00 62.84 94 GLY A CA 1
ATOM 761 C C . GLY A 1 94 ? 16.072 3.522 -11.156 1.00 62.84 94 GLY A C 1
ATOM 762 O O . GLY A 1 94 ? 16.767 4.078 -10.303 1.00 62.84 94 GLY A O 1
ATOM 763 N N . GLN A 1 95 ? 14.744 3.657 -11.190 1.00 63.34 95 GLN A N 1
ATOM 764 C CA . GLN A 1 95 ? 13.935 4.374 -10.211 1.00 63.34 95 GLN A CA 1
ATOM 765 C C . GLN A 1 95 ? 12.608 3.651 -9.997 1.00 63.34 95 GLN A C 1
ATOM 767 O O . GLN A 1 95 ? 11.705 3.709 -10.836 1.00 63.34 95 GLN A O 1
ATOM 772 N N . TYR A 1 96 ? 12.475 3.046 -8.822 1.00 73.00 96 TYR A N 1
ATOM 773 C CA . TYR A 1 96 ? 11.201 2.557 -8.325 1.00 73.00 96 TYR A CA 1
ATOM 774 C C . TYR A 1 96 ? 10.261 3.730 -8.075 1.00 73.00 96 TYR A C 1
ATOM 776 O O . TYR A 1 96 ? 10.594 4.684 -7.367 1.00 73.00 96 TYR A O 1
ATOM 784 N N . LYS A 1 97 ? 9.076 3.666 -8.675 1.00 83.75 97 LYS A N 1
ATOM 785 C CA . LYS A 1 97 ? 7.994 4.594 -8.377 1.00 83.75 97 LYS A CA 1
ATOM 786 C C . LYS A 1 97 ? 7.004 3.883 -7.485 1.00 83.75 97 LYS A C 1
ATOM 788 O O . LYS A 1 97 ? 6.340 2.946 -7.912 1.00 83.75 97 LYS A O 1
ATOM 793 N N . GLU A 1 98 ? 6.887 4.357 -6.261 1.00 87.44 98 GLU A N 1
ATOM 794 C CA . GLU A 1 98 ? 5.990 3.776 -5.279 1.00 87.44 98 GLU A CA 1
ATOM 795 C C . GLU A 1 98 ? 5.097 4.823 -4.639 1.00 87.44 98 GLU A C 1
ATOM 797 O O . GLU A 1 98 ? 5.452 6.000 -4.509 1.00 87.44 98 GLU A O 1
ATOM 802 N N . LYS A 1 99 ? 3.915 4.381 -4.215 1.00 91.00 99 LYS A N 1
ATOM 803 C CA . LYS A 1 99 ? 3.038 5.191 -3.385 1.00 91.00 99 LYS A CA 1
ATOM 804 C C . LYS A 1 99 ? 2.282 4.328 -2.389 1.00 91.00 99 LYS A C 1
ATOM 806 O O . LYS A 1 99 ? 1.440 3.518 -2.770 1.00 91.00 99 LYS A O 1
ATOM 811 N N . ILE A 1 100 ? 2.536 4.578 -1.109 1.00 93.44 100 ILE A N 1
ATOM 812 C CA . ILE A 1 100 ? 1.814 3.962 0.002 1.00 93.44 100 ILE A CA 1
ATOM 813 C C . ILE A 1 100 ? 0.672 4.888 0.416 1.00 93.44 100 ILE A C 1
ATOM 815 O O . ILE A 1 100 ? 0.873 6.079 0.666 1.00 93.44 100 ILE A O 1
ATOM 819 N N . ILE A 1 101 ? -0.542 4.348 0.470 1.00 93.19 101 ILE A N 1
ATOM 820 C CA . ILE A 1 101 ? -1.744 5.072 0.884 1.00 93.19 101 ILE A CA 1
ATOM 821 C C . ILE A 1 101 ? -2.405 4.274 2.001 1.00 93.19 101 ILE A C 1
ATOM 823 O O . ILE A 1 101 ? -3.071 3.270 1.754 1.00 93.19 101 ILE A O 1
ATOM 827 N N . LEU A 1 102 ? -2.240 4.738 3.238 1.00 93.94 102 LEU A N 1
ATOM 828 C CA . LEU A 1 102 ? -2.869 4.129 4.404 1.00 93.94 102 LEU A CA 1
ATOM 829 C C . LEU A 1 102 ? -4.102 4.929 4.802 1.00 93.94 102 LEU A C 1
ATOM 831 O O . LEU A 1 102 ? -4.073 6.155 4.894 1.00 93.94 102 LEU A O 1
ATOM 835 N N . THR A 1 103 ? -5.210 4.233 5.010 1.00 92.19 103 THR A N 1
ATOM 836 C CA . THR A 1 103 ? -6.495 4.835 5.354 1.00 92.19 103 THR A CA 1
ATOM 837 C C . THR A 1 103 ? -7.095 4.094 6.532 1.00 92.19 103 THR A C 1
ATOM 839 O O . THR A 1 103 ? -7.236 2.869 6.506 1.00 92.19 103 THR A O 1
ATOM 842 N N . LYS A 1 104 ? -7.529 4.838 7.549 1.00 92.25 104 LYS A N 1
ATOM 843 C CA . LYS A 1 104 ? -8.377 4.263 8.586 1.00 92.25 104 LYS A CA 1
ATOM 844 C C . LYS A 1 104 ? -9.698 3.797 7.982 1.00 92.25 104 LYS A C 1
ATOM 846 O O . LYS A 1 104 ? -10.439 4.561 7.358 1.00 92.25 104 LYS A O 1
ATOM 851 N N . TYR A 1 105 ? -10.006 2.533 8.200 1.00 85.69 105 TYR A N 1
ATOM 852 C CA . TYR A 1 105 ? -11.243 1.907 7.801 1.00 85.69 105 TYR A CA 1
ATOM 853 C C . TYR A 1 105 ? -12.426 2.533 8.541 1.00 85.69 105 TYR A C 1
ATOM 855 O O . TYR A 1 105 ? -12.450 2.646 9.763 1.00 85.69 105 TYR A O 1
ATOM 863 N N . ASN A 1 106 ? -13.443 2.928 7.780 1.00 81.25 106 ASN A N 1
ATOM 864 C CA . ASN A 1 106 ? -14.612 3.646 8.289 1.00 81.25 106 ASN A CA 1
ATOM 865 C C . ASN A 1 106 ? -15.869 2.766 8.408 1.00 81.25 106 ASN A C 1
ATOM 867 O O . ASN A 1 106 ? -16.980 3.293 8.440 1.00 81.25 106 ASN A O 1
ATOM 871 N N . GLY A 1 107 ? -15.724 1.437 8.414 1.00 72.62 107 GLY A N 1
ATOM 872 C CA . GLY A 1 107 ? -16.854 0.506 8.517 1.00 72.62 107 GLY A CA 1
ATOM 873 C C . GLY A 1 107 ? -17.592 0.226 7.201 1.00 72.62 107 GLY A C 1
ATOM 874 O O . GLY A 1 107 ? -18.491 -0.612 7.178 1.00 72.62 107 GLY A O 1
ATOM 875 N N . LYS A 1 108 ? -17.249 0.890 6.088 1.00 68.75 108 LYS A N 1
ATOM 876 C CA . LYS A 1 108 ? -17.854 0.607 4.774 1.00 68.75 108 LYS A CA 1
ATOM 877 C C . LYS A 1 108 ? -17.218 -0.624 4.144 1.00 68.75 108 LYS A C 1
ATOM 879 O O . LYS A 1 108 ? -16.001 -0.685 4.091 1.00 68.75 108 LYS A O 1
ATOM 884 N N . ASN A 1 109 ? -18.032 -1.518 3.571 1.00 70.12 109 ASN A N 1
ATOM 885 C CA . ASN A 1 109 ? -17.574 -2.743 2.900 1.00 70.12 109 ASN A CA 1
ATOM 886 C C . ASN A 1 109 ? -16.301 -2.502 2.071 1.00 70.12 109 ASN A C 1
ATOM 888 O O . ASN A 1 109 ? -16.329 -1.782 1.069 1.00 70.12 109 ASN A O 1
ATOM 892 N N . ILE A 1 110 ? -15.208 -3.125 2.513 1.00 70.50 110 ILE A N 1
ATOM 893 C CA . ILE A 1 110 ? -13.865 -2.926 1.974 1.00 70.50 110 ILE A CA 1
ATOM 894 C C . ILE A 1 110 ? -13.803 -3.212 0.468 1.00 70.50 110 ILE A C 1
ATOM 896 O O . ILE A 1 110 ? -13.196 -2.449 -0.272 1.00 70.50 110 ILE A O 1
ATOM 900 N N . LYS A 1 111 ? -14.583 -4.186 -0.026 1.00 65.25 111 LYS A N 1
ATOM 901 C CA . LYS A 1 111 ? -14.664 -4.557 -1.450 1.00 65.25 111 LYS A CA 1
ATOM 902 C C . LYS A 1 111 ? -15.316 -3.492 -2.345 1.00 65.25 111 LYS A C 1
ATOM 904 O O . LYS A 1 111 ? -15.307 -3.648 -3.560 1.00 65.25 111 LYS A O 1
ATOM 909 N N . LYS A 1 112 ? -15.919 -2.439 -1.775 1.00 63.94 112 LYS A N 1
ATOM 910 C CA . LYS A 1 112 ? -16.557 -1.335 -2.521 1.00 63.94 112 LYS A CA 1
ATOM 911 C C . LYS A 1 112 ? -15.673 -0.089 -2.652 1.00 63.94 112 LYS A C 1
ATOM 913 O O . LYS A 1 112 ? -16.151 0.926 -3.156 1.00 63.94 112 LYS A O 1
ATOM 918 N N . GLN A 1 113 ? -14.430 -0.136 -2.173 1.00 58.66 113 GLN A N 1
ATOM 919 C CA . GLN A 1 113 ? -13.472 0.955 -2.356 1.00 58.66 113 GLN A CA 1
ATOM 920 C C . GLN A 1 113 ? -13.005 1.019 -3.832 1.00 58.66 113 GLN A C 1
ATOM 922 O O . GLN A 1 113 ? -12.984 -0.018 -4.499 1.00 58.66 113 GLN A O 1
ATOM 927 N N . PRO A 1 114 ? -12.740 2.220 -4.382 1.00 53.47 114 PRO A N 1
ATOM 928 C CA . PRO A 1 114 ? -12.634 2.454 -5.826 1.00 53.47 114 PRO A CA 1
ATOM 929 C C . PRO A 1 114 ? -11.457 1.733 -6.502 1.00 53.47 114 PRO A C 1
ATOM 931 O O . PRO A 1 114 ? -10.366 1.711 -5.964 1.00 53.47 114 PRO A O 1
ATOM 934 N N . HIS A 1 115 ? -11.727 1.208 -7.705 1.00 47.69 115 HIS A N 1
ATOM 935 C CA . HIS A 1 115 ? -10.846 0.581 -8.709 1.00 47.69 115 HIS A CA 1
ATOM 936 C C . HIS A 1 115 ? -9.370 0.410 -8.320 1.00 47.69 115 HIS A C 1
ATOM 938 O O . HIS A 1 115 ? -8.528 1.237 -8.651 1.00 47.69 115 HIS A O 1
ATOM 944 N N . TYR A 1 116 ? -9.087 -0.718 -7.679 1.00 67.44 116 TYR A N 1
ATOM 945 C CA . TYR A 1 116 ? -7.748 -1.288 -7.570 1.00 67.44 116 TYR A CA 1
ATOM 946 C C . TYR A 1 116 ? -7.623 -2.406 -8.604 1.00 67.44 116 TYR A C 1
ATOM 948 O O . TYR A 1 116 ? -8.644 -3.017 -8.942 1.00 67.44 116 TYR A O 1
ATOM 956 N N . MET A 1 117 ? -6.409 -2.684 -9.094 1.00 69.06 117 MET A N 1
ATOM 957 C CA . MET A 1 117 ? -6.173 -3.859 -9.941 1.00 69.06 117 MET A CA 1
ATOM 958 C C . MET A 1 117 ? -6.692 -5.119 -9.243 1.00 69.06 117 MET A C 1
ATOM 960 O O . MET A 1 117 ? -7.426 -5.885 -9.866 1.00 69.06 117 MET A O 1
ATOM 964 N N . ASP A 1 118 ? -6.355 -5.310 -7.959 1.00 78.62 118 ASP A N 1
ATOM 965 C CA . ASP A 1 118 ? -6.907 -6.394 -7.141 1.00 78.62 118 ASP A CA 1
ATOM 966 C C . ASP A 1 118 ? -6.650 -6.215 -5.632 1.00 78.62 118 ASP A C 1
ATOM 968 O O . ASP A 1 118 ? -5.902 -5.338 -5.183 1.00 78.62 118 ASP A O 1
ATOM 972 N N . TRP A 1 119 ? -7.274 -7.086 -4.841 1.00 85.25 119 TRP A N 1
ATOM 973 C CA . TRP A 1 119 ? -7.001 -7.269 -3.422 1.00 85.25 119 TRP A CA 1
ATOM 974 C C . TRP A 1 119 ? -5.890 -8.296 -3.225 1.00 85.25 119 TRP A C 1
ATOM 976 O O . TRP A 1 119 ? -6.017 -9.446 -3.634 1.00 85.25 119 TRP A O 1
ATOM 986 N N . PHE A 1 120 ? -4.832 -7.903 -2.520 1.00 87.62 120 PHE A N 1
ATOM 987 C CA . PHE A 1 120 ? -3.835 -8.848 -2.023 1.00 87.62 120 PHE A CA 1
ATOM 988 C C . PHE A 1 120 ? -4.351 -9.573 -0.774 1.00 87.62 120 PHE A C 1
ATOM 990 O O . PHE A 1 120 ? -4.262 -10.793 -0.664 1.00 87.62 120 PHE A O 1
ATOM 997 N N . TYR A 1 121 ? -4.930 -8.816 0.160 1.00 88.25 121 TYR A N 1
ATOM 998 C CA . TYR A 1 121 ? -5.399 -9.336 1.438 1.00 88.25 121 TYR A CA 1
ATOM 999 C C . TYR A 1 121 ? -6.720 -8.687 1.838 1.00 88.25 121 TYR A C 1
ATOM 1001 O O . TYR A 1 121 ? -6.902 -7.477 1.706 1.00 88.25 121 TYR A O 1
ATOM 1009 N N . ILE A 1 122 ? -7.630 -9.497 2.375 1.00 87.50 122 ILE A N 1
ATOM 1010 C CA . ILE A 1 122 ? -8.836 -9.040 3.061 1.00 87.50 122 ILE A CA 1
ATOM 1011 C C . ILE A 1 122 ? -8.980 -9.879 4.325 1.00 87.50 122 ILE A C 1
ATOM 1013 O O . ILE A 1 122 ? -9.034 -11.109 4.253 1.00 87.50 122 ILE A O 1
ATOM 1017 N N . ARG A 1 123 ? -9.102 -9.216 5.475 1.00 85.44 123 ARG A N 1
ATOM 1018 C CA . ARG A 1 123 ? -9.513 -9.865 6.716 1.00 85.44 123 ARG A CA 1
ATOM 1019 C C . ARG A 1 123 ? -11.011 -10.145 6.634 1.00 85.44 123 ARG A C 1
ATOM 1021 O O . ARG A 1 123 ? -11.819 -9.217 6.655 1.00 85.44 123 ARG A O 1
ATOM 1028 N N . TYR A 1 124 ? -11.371 -11.416 6.500 1.00 71.69 124 TYR A N 1
ATOM 1029 C CA . TYR A 1 124 ? -12.752 -11.857 6.660 1.00 71.69 124 TYR A CA 1
ATOM 1030 C C . TYR A 1 124 ? -13.074 -11.864 8.155 1.00 71.69 124 TYR A C 1
ATOM 1032 O O . TYR A 1 124 ? -12.359 -12.489 8.935 1.00 71.69 124 TYR A O 1
ATOM 1040 N N . GLU A 1 125 ? -14.099 -11.118 8.551 1.00 64.12 125 GLU A N 1
ATOM 1041 C CA . GLU A 1 125 ? -14.683 -11.214 9.888 1.00 64.12 125 GLU A CA 1
ATOM 1042 C C . GLU A 1 125 ? -15.891 -12.148 9.775 1.00 64.12 125 GLU A C 1
ATOM 1044 O O . GLU A 1 125 ? -16.646 -12.050 8.805 1.00 64.12 125 GLU A O 1
ATOM 1049 N N . ASP A 1 126 ? -16.020 -13.089 10.711 1.00 56.16 126 ASP A N 1
ATOM 1050 C CA . ASP A 1 126 ? -17.241 -13.879 10.851 1.00 56.16 126 ASP A CA 1
ATOM 1051 C C . ASP A 1 126 ? -18.360 -12.926 11.306 1.00 56.16 126 ASP A C 1
ATOM 1053 O O . ASP A 1 126 ? -18.169 -12.182 12.272 1.00 56.16 126 ASP A O 1
ATOM 1057 N N . ASP A 1 127 ? -19.481 -12.913 10.576 1.00 51.00 127 ASP A N 1
ATOM 1058 C CA . ASP A 1 127 ? -20.691 -12.151 10.932 1.00 51.00 127 ASP A CA 1
ATOM 1059 C C . ASP A 1 127 ? -21.308 -12.639 12.261 1.00 51.00 127 ASP A C 1
ATOM 1061 O O . ASP A 1 127 ? -21.422 -13.876 12.455 1.00 51.00 127 ASP A O 1
#

Sequence (127 aa):
MIKMVGLISFQHFQTNLKVHYEKNIYSILLFGLHVGFLGEIRPNIRGIAFDYGDDGTVYLYGYLDNEPTDEDYDIFSYALTELYSVSPELDANGQYKEKIILTKYNGKNIKKQPHYMDWFYIRYEDD

InterPro domains:
  IPR058702 MafI2-like [PF26541] (29-125)

Radius of gyration: 18.0 Å; chains: 1; bounding box: 37×20×65 Å

pLDDT: mean 76.5, std 14.72, range [42.94, 95.75]